Protein AF-A0A8S2TFG5-F1 (afdb_monomer_lite)

Sequence (101 aa):
MQDCDDAVEKLHKLNLSKVQEREIIHVTVHCCLHEKGYNPYYTLILQRFCAYDRRFQISLQYHTWDRFKDLSLLNDKQLANFGSALSQLLLSKSLTLNIFK

InterPro domains:
  IPR003891 Initiation factor eIF-4 gamma, MA3 [PF02847] (2-95)
  IPR003891 Initiation factor eIF-4 gamma, MA3 [PS51366] (1-101)
  IPR003891 Initiation factor eIF-4 gamma, MA3 [SM00544] (2-96)
  IPR050781 Pre-mRNA-splicing factor CWC22 [PTHR18034] (3-101)

Secondary structure (DSSP, 8-state):
-HHHHHHHHHHHHT---HHHHHHHHHHHHHHHHHSSS--HHHHHHHHHHHHH-HHHHHHHHHHHHHHHHTGGGS-HHHHHHHHHHHHHHHHTTSS-GGGG-

Foldseek 3Di:
DVVLVVVLVVVVVVPDDPVVLLVLLVVLLVCLLPDPAHDCSSLSNLLVSLVVDVVSLVSNLVVLLVCVVCVVVRDPRSNRSNVVSVVSCPVSVSHDPVSVD

pLDDT: mean 88.06, std 10.11, range [57.06, 97.44]

Organism: NCBI:txid392030

Structure (mmCIF, N/CA/C/O backbone):
data_AF-A0A8S2TFG5-F1
#
_entry.id   AF-A0A8S2TFG5-F1
#
loop_
_atom_site.group_PDB
_atom_site.id
_atom_site.type_symbol
_atom_site.label_atom_id
_atom_site.label_alt_id
_atom_site.label_comp_id
_atom_site.label_asym_id
_atom_site.label_entity_id
_atom_site.label_seq_id
_atom_site.pdbx_PDB_ins_code
_atom_site.Cartn_x
_atom_site.Cartn_y
_atom_site.Cartn_z
_atom_site.occupancy
_atom_site.B_iso_or_equiv
_atom_site.auth_seq_id
_atom_site.auth_comp_id
_atom_site.auth_asym_id
_atom_site.auth_atom_id
_atom_site.pdbx_PDB_model_num
ATOM 1 N N . MET A 1 1 ? 11.316 12.811 8.945 1.00 57.06 1 MET A N 1
ATOM 2 C CA . MET A 1 1 ? 10.272 12.328 9.881 1.00 57.06 1 MET A CA 1
ATOM 3 C C . MET A 1 1 ? 9.153 13.350 10.025 1.00 57.06 1 MET A C 1
ATOM 5 O O . MET A 1 1 ? 8.008 12.953 9.885 1.00 57.06 1 MET A O 1
ATOM 9 N N . GLN A 1 2 ? 9.476 14.640 10.169 1.00 58.00 2 GLN A N 1
ATOM 10 C CA . GLN A 1 2 ? 8.504 15.720 10.380 1.00 58.00 2 GLN A CA 1
ATOM 11 C C . GLN A 1 2 ? 7.379 15.805 9.328 1.00 58.00 2 GLN A C 1
ATOM 13 O O . GLN A 1 2 ? 6.217 15.802 9.709 1.00 58.00 2 GLN A O 1
ATOM 18 N N . ASP A 1 3 ? 7.678 15.711 8.025 1.00 66.31 3 ASP A N 1
ATOM 19 C CA . ASP A 1 3 ? 6.641 15.781 6.973 1.00 66.31 3 ASP A CA 1
ATOM 20 C C . ASP A 1 3 ? 5.606 14.646 7.013 1.00 66.31 3 ASP A C 1
ATOM 22 O O . ASP A 1 3 ? 4.501 14.775 6.485 1.00 66.31 3 ASP A O 1
ATOM 26 N N . CYS A 1 4 ? 5.966 13.493 7.584 1.00 65.06 4 CYS A N 1
ATOM 27 C CA . CYS A 1 4 ? 5.034 12.377 7.722 1.00 65.06 4 CYS A CA 1
ATOM 28 C C . CYS A 1 4 ? 4.126 12.584 8.931 1.00 65.06 4 CYS A C 1
ATOM 30 O O . CYS A 1 4 ? 2.929 12.323 8.839 1.00 65.06 4 CYS A O 1
ATOM 32 N N . ASP A 1 5 ? 4.686 13.054 10.045 1.00 69.56 5 ASP A N 1
ATOM 33 C CA . ASP A 1 5 ? 3.912 13.350 11.247 1.00 69.56 5 ASP A CA 1
ATOM 34 C C . ASP A 1 5 ? 2.944 14.523 10.985 1.00 69.56 5 ASP A C 1
ATOM 36 O O . ASP A 1 5 ? 1.759 14.404 11.290 1.00 69.56 5 ASP A O 1
ATOM 40 N N . ASP A 1 6 ? 3.384 15.573 10.278 1.00 73.44 6 ASP A N 1
ATOM 41 C CA . ASP A 1 6 ? 2.536 16.693 9.839 1.00 73.44 6 ASP A CA 1
ATOM 42 C C . ASP A 1 6 ? 1.401 16.255 8.896 1.00 73.44 6 ASP A C 1
ATOM 44 O O . ASP A 1 6 ? 0.270 16.738 9.000 1.00 73.44 6 ASP A O 1
ATOM 48 N N . ALA A 1 7 ? 1.674 15.349 7.951 1.00 69.38 7 ALA A N 1
ATOM 49 C CA . ALA A 1 7 ? 0.655 14.848 7.028 1.00 69.38 7 ALA A CA 1
ATOM 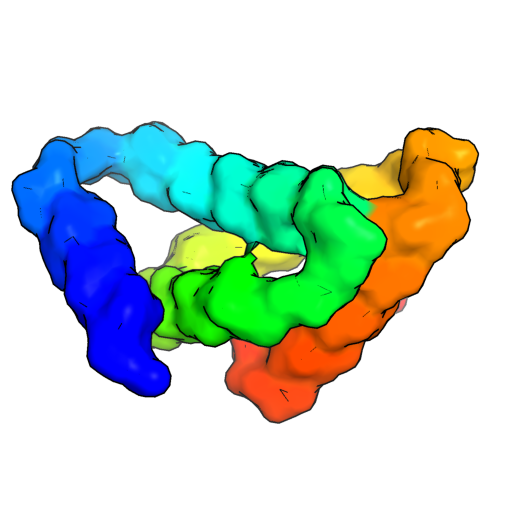50 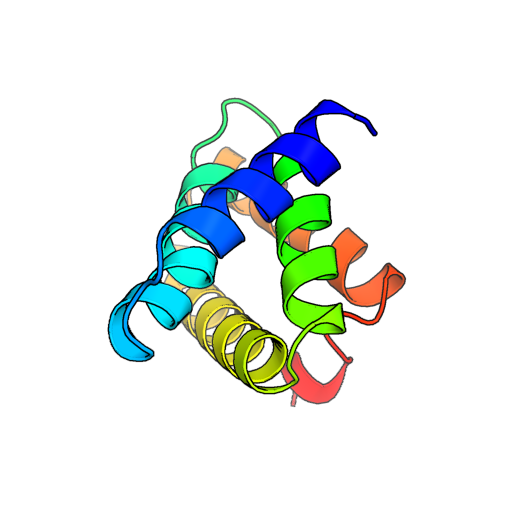C C . ALA A 1 7 ? -0.392 13.987 7.743 1.00 69.38 7 ALA A C 1
ATOM 52 O O . ALA A 1 7 ? -1.588 14.143 7.495 1.00 69.38 7 ALA A O 1
ATOM 53 N N . VAL A 1 8 ? 0.042 13.120 8.661 1.00 68.38 8 VAL A N 1
ATOM 54 C CA . VAL A 1 8 ? -0.857 12.297 9.480 1.00 68.38 8 VAL A CA 1
ATOM 55 C C . VAL A 1 8 ? -1.702 13.179 10.401 1.00 68.38 8 VAL A C 1
ATOM 57 O O . VAL A 1 8 ? -2.914 12.992 10.485 1.00 68.38 8 VAL A O 1
ATOM 60 N N . GLU A 1 9 ? -1.108 14.198 11.026 1.00 75.12 9 GLU A N 1
ATOM 61 C CA . GLU A 1 9 ? -1.839 15.134 11.883 1.00 75.12 9 GLU A CA 1
ATOM 62 C C . GLU A 1 9 ? -2.860 15.964 11.088 1.00 75.12 9 GLU A C 1
ATOM 64 O O . GLU A 1 9 ? -4.002 16.135 11.523 1.00 75.12 9 GLU A O 1
ATOM 69 N N . LYS A 1 10 ? -2.499 16.435 9.887 1.00 72.69 10 LYS A N 1
ATOM 70 C CA . LYS A 1 10 ? -3.438 17.118 8.982 1.00 72.69 10 LYS A CA 1
ATOM 71 C C . LYS A 1 10 ? -4.576 16.200 8.548 1.00 72.69 10 LYS A C 1
ATOM 73 O O . LYS A 1 10 ? -5.720 16.640 8.559 1.00 72.69 10 LYS A O 1
ATOM 78 N N . LEU A 1 11 ? -4.292 14.937 8.221 1.00 68.38 11 LEU A N 1
ATOM 79 C CA . LEU A 1 11 ? -5.322 13.959 7.862 1.00 68.38 11 LEU A CA 1
ATOM 80 C C . LEU A 1 11 ? -6.282 13.686 9.028 1.00 68.38 11 LEU A C 1
ATOM 82 O O . LEU A 1 11 ? -7.489 13.615 8.810 1.00 68.38 11 LEU A O 1
ATOM 86 N N . HIS A 1 12 ? -5.785 13.629 10.266 1.00 67.62 12 HIS A N 1
ATOM 87 C CA . HIS A 1 12 ? -6.640 13.513 11.451 1.00 67.62 12 HIS A CA 1
ATOM 88 C C . HIS A 1 12 ? -7.516 14.750 11.684 1.00 67.62 12 HIS A C 1
ATOM 90 O O . HIS A 1 12 ? -8.675 14.618 12.074 1.00 67.62 12 HIS A O 1
ATOM 96 N N . LYS A 1 13 ? -7.005 15.955 11.406 1.00 72.06 13 LYS A N 1
ATOM 97 C CA . LYS A 1 13 ? -7.759 17.212 11.565 1.00 72.06 13 LYS A CA 1
ATOM 98 C C . LYS A 1 13 ? -8.892 17.391 10.547 1.00 72.06 13 LYS A C 1
ATOM 100 O O . LYS A 1 13 ? -9.734 18.263 10.743 1.00 72.06 13 LYS A O 1
ATOM 105 N N . LEU A 1 14 ? -8.950 16.577 9.489 1.00 69.25 14 LEU A N 1
ATOM 106 C CA . LEU A 1 14 ? -9.978 16.681 8.446 1.00 69.25 14 LEU A CA 1
ATOM 107 C C . LEU A 1 14 ? -11.353 16.112 8.848 1.00 69.25 14 LEU A C 1
ATOM 109 O O . LEU A 1 14 ? -12.285 16.257 8.061 1.00 69.25 14 LEU A O 1
ATOM 113 N N . ASN A 1 15 ? -11.512 15.506 10.038 1.00 69.38 15 ASN A N 1
ATOM 114 C CA . ASN A 1 15 ? -12.782 14.918 10.516 1.00 69.38 15 ASN A CA 1
ATOM 115 C C . ASN A 1 15 ? -13.496 14.084 9.431 1.00 69.38 15 ASN A C 1
ATOM 117 O O . ASN A 1 15 ? -14.698 14.221 9.190 1.00 69.38 15 ASN A O 1
ATOM 121 N N . LEU A 1 16 ? -12.724 13.249 8.734 1.00 76.75 16 LEU A N 1
ATOM 122 C CA . LEU A 1 16 ? -13.215 12.449 7.622 1.00 76.75 16 LEU A CA 1
ATOM 123 C C . LEU A 1 16 ? -14.242 11.420 8.104 1.00 76.75 16 LEU A C 1
ATOM 125 O O . LEU A 1 16 ? -14.134 10.842 9.184 1.00 76.75 16 LEU A O 1
ATOM 129 N N . SER A 1 17 ? -15.245 11.154 7.272 1.00 78.06 17 SER A N 1
ATOM 130 C CA . SER A 1 17 ? -16.140 10.023 7.507 1.00 78.06 17 SER A CA 1
ATOM 131 C C . SER A 1 17 ? -15.371 8.700 7.407 1.00 78.06 17 SER A C 1
ATOM 133 O O . SER A 1 17 ? -14.394 8.587 6.667 1.00 78.06 17 SER A O 1
ATOM 135 N N . LYS A 1 18 ? -15.872 7.642 8.055 1.00 73.25 18 LYS A N 1
ATOM 136 C CA . LYS A 1 18 ? -15.286 6.286 7.982 1.00 73.25 18 LYS A CA 1
ATOM 137 C C . LYS 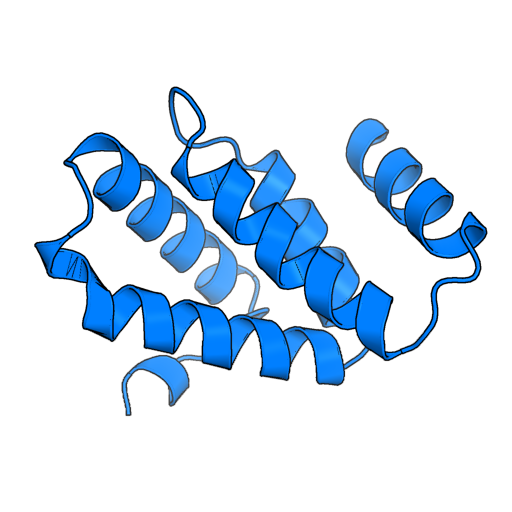A 1 18 ? -15.107 5.758 6.552 1.00 73.25 18 LYS A C 1
ATOM 139 O O . LYS A 1 18 ? -14.305 4.856 6.328 1.00 73.25 18 LYS A O 1
ATOM 144 N N . VAL A 1 19 ? -15.897 6.260 5.600 1.00 77.00 19 VAL A N 1
ATOM 145 C CA . VAL A 1 19 ? -15.766 5.927 4.175 1.00 77.00 19 VAL A CA 1
ATOM 146 C C . VAL A 1 19 ? -14.537 6.621 3.593 1.00 77.00 19 VAL A C 1
ATOM 148 O O . VAL A 1 19 ? -13.687 5.959 3.012 1.00 77.00 19 VAL A O 1
ATOM 151 N N . GLN A 1 20 ? -14.393 7.925 3.826 1.00 79.12 20 GLN A N 1
ATOM 152 C CA . GLN A 1 20 ? -13.246 8.710 3.362 1.00 79.12 20 GLN A CA 1
ATOM 153 C C . GLN A 1 20 ? -11.925 8.263 4.000 1.00 79.12 20 GLN A C 1
ATOM 155 O O . GLN A 1 20 ? -10.893 8.283 3.340 1.00 79.12 20 GLN A O 1
ATOM 160 N N . GLU A 1 21 ? -11.942 7.803 5.252 1.00 78.62 21 GLU A N 1
ATOM 161 C CA . GLU A 1 21 ? -10.751 7.234 5.891 1.00 78.62 21 GLU A CA 1
ATOM 162 C C . GLU A 1 21 ? -10.215 6.011 5.129 1.00 78.62 21 GLU A C 1
ATOM 164 O O . GLU A 1 21 ? -9.004 5.838 5.006 1.00 78.62 21 GLU A O 1
ATOM 169 N N . ARG A 1 22 ? -11.087 5.171 4.555 1.00 76.56 22 ARG A N 1
ATOM 170 C CA . ARG A 1 22 ? -10.645 4.009 3.761 1.00 76.56 22 ARG A CA 1
ATOM 171 C C . ARG A 1 22 ? -9.963 4.427 2.461 1.00 76.56 22 ARG A C 1
ATOM 173 O O . ARG A 1 22 ? -8.988 3.787 2.068 1.00 76.56 22 ARG A O 1
ATOM 180 N N . GLU A 1 23 ? -10.411 5.529 1.865 1.00 86.38 23 GLU A N 1
ATOM 181 C CA . GLU A 1 23 ? -9.797 6.096 0.661 1.00 86.38 23 GLU A CA 1
ATOM 182 C C . GLU A 1 23 ? -8.362 6.575 0.910 1.00 86.38 23 GLU A C 1
ATOM 184 O O . GLU A 1 23 ? -7.562 6.587 -0.021 1.00 86.38 23 GLU A O 1
ATOM 189 N N . ILE A 1 24 ? -7.980 6.891 2.156 1.00 89.44 24 ILE A N 1
ATOM 190 C CA . ILE A 1 24 ? -6.597 7.275 2.487 1.00 89.44 24 ILE A CA 1
ATOM 191 C C . ILE A 1 24 ? -5.623 6.170 2.075 1.00 89.44 24 ILE A C 1
ATOM 193 O O . ILE A 1 24 ? -4.607 6.448 1.439 1.00 89.44 24 ILE A O 1
ATOM 197 N N . ILE A 1 25 ? -5.931 4.911 2.402 1.00 92.50 25 ILE A N 1
ATOM 198 C CA . ILE A 1 25 ? -5.072 3.777 2.040 1.00 92.50 25 ILE A CA 1
ATOM 199 C C . ILE A 1 25 ? -5.042 3.604 0.525 1.00 92.50 25 ILE A C 1
ATOM 201 O O . ILE A 1 25 ? -3.960 3.464 -0.045 1.00 92.50 25 ILE A O 1
ATOM 205 N N . HIS A 1 26 ? -6.207 3.672 -0.122 1.00 92.31 26 HIS A N 1
ATOM 206 C CA . HIS A 1 26 ? -6.323 3.552 -1.570 1.00 92.31 26 HIS A CA 1
ATOM 207 C C . HIS A 1 26 ? -5.458 4.586 -2.302 1.00 92.31 26 HIS A C 1
ATOM 209 O O . HIS A 1 26 ? -4.599 4.221 -3.108 1.00 92.31 26 HIS A O 1
ATOM 215 N N . VAL A 1 27 ? -5.636 5.868 -1.972 1.00 93.38 27 VAL A N 1
ATOM 216 C CA . VAL A 1 27 ? -4.910 6.988 -2.579 1.00 93.38 27 VAL A CA 1
ATOM 217 C C . VAL A 1 27 ? -3.419 6.893 -2.272 1.00 93.38 27 VAL A C 1
ATOM 219 O O . VAL A 1 27 ? -2.600 7.068 -3.170 1.00 93.38 27 VAL A O 1
ATOM 222 N N . THR A 1 28 ? -3.039 6.547 -1.039 1.00 94.44 28 THR A N 1
ATOM 223 C CA . THR A 1 28 ? -1.620 6.431 -0.663 1.00 94.44 28 THR A CA 1
ATOM 224 C C . THR A 1 28 ? -0.920 5.323 -1.451 1.00 94.44 28 THR A C 1
ATOM 226 O O . THR A 1 28 ? 0.185 5.529 -1.954 1.00 94.44 28 THR A O 1
ATOM 229 N N . VAL A 1 29 ? -1.564 4.161 -1.614 1.00 94.69 29 VAL A N 1
ATOM 230 C CA . VAL A 1 29 ? -1.041 3.069 -2.451 1.00 94.69 29 VAL A CA 1
ATOM 231 C C . VAL A 1 29 ? -0.985 3.496 -3.917 1.00 94.69 29 VAL A C 1
ATOM 233 O O . VAL A 1 29 ? 0.028 3.270 -4.575 1.00 94.69 29 VAL A O 1
ATOM 236 N N . HIS A 1 30 ? -2.032 4.150 -4.427 1.00 94.69 30 HIS A N 1
ATOM 237 C CA . HIS A 1 30 ? -2.067 4.643 -5.801 1.00 94.69 30 HIS A CA 1
ATOM 238 C C . HIS A 1 30 ? -0.896 5.592 -6.096 1.00 94.69 30 HIS A C 1
ATOM 240 O O . HIS A 1 30 ? -0.169 5.373 -7.069 1.00 94.69 30 HIS A O 1
ATOM 246 N N . CYS A 1 31 ? -0.663 6.585 -5.235 1.00 95.81 31 CYS A N 1
ATOM 247 C CA . CYS A 1 31 ? 0.456 7.519 -5.364 1.00 95.81 31 CYS A CA 1
ATOM 248 C C . CYS A 1 31 ? 1.808 6.802 -5.267 1.00 95.81 31 CYS A C 1
ATOM 250 O O . CYS A 1 31 ? 2.675 7.020 -6.108 1.00 95.81 31 CYS A O 1
ATOM 252 N N . CYS A 1 32 ? 1.965 5.877 -4.311 1.00 96.69 32 CYS A N 1
ATOM 253 C CA . CYS A 1 32 ? 3.193 5.094 -4.154 1.00 96.69 32 CYS A CA 1
ATOM 254 C C . CYS A 1 32 ? 3.583 4.335 -5.433 1.00 96.69 32 CYS A C 1
ATOM 256 O O . CYS A 1 32 ? 4.768 4.199 -5.731 1.00 96.69 32 CYS A O 1
ATOM 258 N N . LEU A 1 33 ? 2.601 3.830 -6.186 1.00 95.69 33 LEU A N 1
ATOM 259 C CA . LEU A 1 33 ? 2.847 3.107 -7.435 1.00 95.69 33 LEU A CA 1
ATOM 260 C C . LEU A 1 33 ? 3.205 4.038 -8.596 1.00 95.69 33 LEU A C 1
ATOM 262 O O . LEU A 1 33 ? 4.043 3.671 -9.419 1.00 95.69 33 LEU A O 1
ATOM 266 N N . HIS A 1 34 ? 2.587 5.218 -8.662 1.00 95.44 34 HIS A N 1
ATOM 267 C CA . HIS A 1 34 ? 2.731 6.163 -9.777 1.00 95.44 34 HIS A CA 1
ATOM 268 C C . HIS A 1 34 ? 3.899 7.145 -9.624 1.00 95.44 34 HIS A C 1
ATOM 270 O O . HIS A 1 34 ? 4.171 7.929 -10.534 1.00 95.44 34 HIS A O 1
ATOM 276 N N . GLU A 1 35 ? 4.615 7.094 -8.504 1.00 95.44 35 GLU A N 1
ATOM 277 C CA . GLU A 1 35 ? 5.820 7.884 -8.295 1.00 95.44 35 GLU A CA 1
ATOM 278 C C . GLU A 1 35 ? 6.919 7.518 -9.315 1.00 95.44 35 GLU A C 1
ATOM 280 O O . GLU A 1 35 ? 7.055 6.364 -9.734 1.00 95.44 35 GLU A O 1
ATOM 285 N N . LYS A 1 36 ? 7.754 8.495 -9.703 1.00 93.25 36 LYS A N 1
ATOM 286 C CA . LYS A 1 36 ? 8.836 8.284 -10.692 1.00 93.25 36 LYS A CA 1
ATOM 287 C C . LYS A 1 36 ? 9.817 7.176 -10.287 1.00 93.25 36 LYS A C 1
ATOM 289 O O . LYS A 1 36 ? 10.412 6.545 -11.159 1.00 93.25 36 LYS A O 1
ATOM 294 N N . GLY A 1 37 ? 9.971 6.966 -8.985 1.00 93.44 37 GLY A N 1
ATOM 295 C CA . GLY A 1 37 ? 10.677 5.858 -8.362 1.00 93.44 37 GLY A CA 1
ATOM 296 C C . GLY A 1 37 ? 10.193 5.695 -6.925 1.00 93.44 37 GLY A C 1
ATOM 297 O O . GLY A 1 37 ? 9.495 6.565 -6.401 1.00 93.44 37 GLY A O 1
ATOM 298 N N . TYR A 1 38 ? 10.554 4.581 -6.294 1.00 95.06 38 TYR A N 1
ATOM 299 C CA . TYR A 1 38 ? 10.049 4.241 -4.972 1.00 95.06 38 TYR A CA 1
ATOM 300 C C . TYR A 1 38 ? 10.360 5.341 -3.948 1.00 95.06 38 TYR A C 1
ATOM 302 O O . TYR A 1 38 ? 11.523 5.656 -3.689 1.00 95.06 38 TYR A O 1
ATOM 310 N N . ASN A 1 39 ? 9.308 5.892 -3.340 1.00 94.00 39 ASN A N 1
ATOM 311 C CA . ASN A 1 39 ? 9.415 6.874 -2.270 1.00 94.00 39 ASN A CA 1
ATOM 312 C C . ASN A 1 39 ? 8.938 6.255 -0.938 1.00 94.00 39 ASN A C 1
ATOM 314 O O . ASN A 1 39 ? 7.732 6.044 -0.761 1.00 94.00 39 ASN A O 1
ATOM 318 N N . PRO A 1 40 ? 9.848 5.999 0.028 1.00 93.62 40 PRO A N 1
ATOM 319 C CA . PRO A 1 40 ? 9.508 5.411 1.326 1.00 93.62 40 PRO A CA 1
ATOM 320 C C . PRO A 1 40 ? 8.476 6.207 2.131 1.00 93.62 40 PRO A C 1
ATOM 322 O O . PRO A 1 40 ? 7.807 5.639 2.997 1.00 93.62 40 PRO A O 1
ATOM 325 N N . TYR A 1 41 ? 8.322 7.502 1.845 1.00 91.38 41 TYR A N 1
ATOM 326 C CA . TYR A 1 41 ? 7.357 8.380 2.499 1.00 91.38 41 TYR A CA 1
ATOM 327 C C . TYR A 1 41 ? 5.939 7.790 2.514 1.00 91.38 41 TYR A C 1
ATOM 329 O O . TYR A 1 41 ? 5.298 7.750 3.564 1.00 91.38 41 TYR A O 1
ATOM 337 N N . TYR A 1 42 ? 5.478 7.234 1.389 1.00 94.44 42 TYR A N 1
ATOM 338 C CA . TYR A 1 42 ? 4.142 6.641 1.301 1.00 94.44 42 TYR A CA 1
ATOM 339 C C . TYR A 1 42 ? 3.997 5.404 2.191 1.00 94.44 42 TYR A C 1
ATOM 341 O O . TYR A 1 42 ? 2.981 5.241 2.864 1.00 94.44 42 TYR A O 1
ATOM 349 N N . THR A 1 43 ? 5.022 4.550 2.265 1.00 94.75 43 THR A N 1
ATOM 350 C CA . THR A 1 43 ? 4.986 3.393 3.175 1.00 94.75 43 THR A CA 1
ATOM 351 C C . THR A 1 43 ? 5.003 3.799 4.641 1.00 94.75 43 THR A C 1
ATOM 353 O O . THR A 1 43 ? 4.350 3.143 5.446 1.00 94.75 43 THR A O 1
ATOM 356 N N . LEU A 1 44 ? 5.674 4.899 4.990 1.00 93.56 44 LEU A N 1
ATOM 357 C CA . LEU A 1 44 ? 5.672 5.420 6.353 1.00 93.56 44 LEU A CA 1
ATOM 358 C C . LEU A 1 44 ? 4.277 5.922 6.750 1.00 93.56 44 LEU A C 1
ATOM 360 O O . LEU A 1 44 ? 3.810 5.613 7.843 1.00 93.56 44 LEU A O 1
ATOM 364 N N . ILE A 1 45 ? 3.571 6.608 5.844 1.00 91.88 45 ILE A N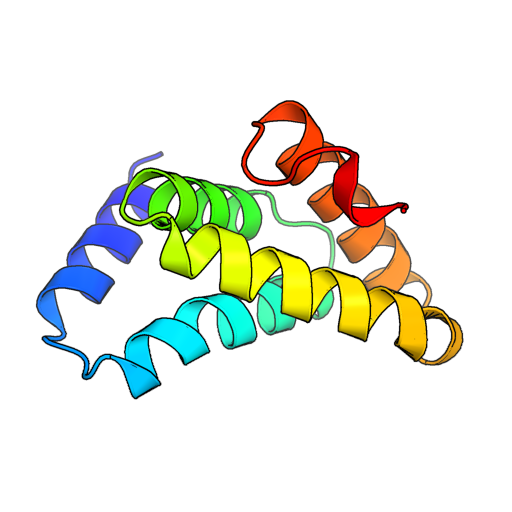 1
ATOM 365 C CA . ILE A 1 45 ? 2.168 6.997 6.054 1.00 91.88 45 ILE A CA 1
ATOM 366 C C . ILE A 1 45 ? 1.301 5.755 6.286 1.00 91.88 45 ILE A C 1
ATOM 368 O O . ILE A 1 45 ? 0.586 5.680 7.287 1.00 91.88 45 ILE A O 1
ATOM 372 N N . LEU A 1 46 ? 1.399 4.753 5.404 1.00 94.12 46 LEU A N 1
ATOM 373 C CA . LEU A 1 46 ? 0.647 3.500 5.537 1.00 94.12 46 LEU A CA 1
ATOM 374 C C . LEU A 1 46 ? 0.915 2.814 6.882 1.00 94.12 46 LEU A C 1
ATOM 376 O O . LEU A 1 46 ? -0.030 2.365 7.529 1.00 94.12 46 LEU A O 1
ATOM 380 N N . GLN A 1 47 ? 2.173 2.782 7.330 1.00 93.94 47 GLN A N 1
ATOM 381 C CA . GLN A 1 47 ? 2.560 2.235 8.633 1.00 93.94 47 GLN A CA 1
ATOM 382 C C . GLN A 1 47 ? 1.892 2.983 9.791 1.00 93.94 47 GLN A C 1
ATOM 384 O O . GLN A 1 47 ? 1.370 2.347 10.706 1.00 93.94 47 GLN A O 1
ATOM 389 N N . ARG A 1 48 ? 1.860 4.322 9.755 1.00 90.88 48 ARG A N 1
ATOM 390 C CA . ARG A 1 48 ? 1.224 5.128 10.810 1.00 90.88 48 ARG A CA 1
ATOM 391 C C . ARG A 1 48 ? -0.279 4.875 10.894 1.00 90.88 48 ARG A C 1
ATOM 393 O O . ARG A 1 48 ? -0.780 4.634 11.989 1.00 90.88 48 ARG A O 1
ATOM 400 N N . PHE A 1 49 ? -0.981 4.829 9.762 1.00 90.12 49 PHE A N 1
ATOM 401 C CA . PHE A 1 49 ? -2.409 4.486 9.747 1.00 90.12 49 PHE A CA 1
ATOM 402 C C . PHE A 1 49 ? -2.665 3.052 10.216 1.00 90.12 49 PHE A C 1
ATOM 404 O O . PHE A 1 49 ? -3.573 2.809 11.010 1.00 90.12 49 PHE A O 1
ATOM 411 N N . CYS A 1 50 ? -1.826 2.104 9.797 1.00 92.06 50 CYS A N 1
ATOM 412 C CA . CYS A 1 50 ? -1.897 0.723 10.264 1.00 92.06 50 CYS A CA 1
ATOM 413 C C . CYS A 1 50 ? -1.673 0.595 11.778 1.00 92.06 50 CYS A C 1
ATOM 415 O O . CYS A 1 50 ? -2.290 -0.265 12.405 1.00 92.06 50 CYS A O 1
ATOM 417 N N . ALA A 1 51 ? -0.809 1.423 12.367 1.00 90.94 51 ALA A N 1
ATOM 418 C CA . ALA A 1 51 ? -0.591 1.467 13.811 1.00 90.94 51 ALA A CA 1
ATOM 419 C C . ALA A 1 51 ? -1.751 2.139 14.568 1.00 90.94 51 ALA A C 1
ATOM 421 O O . ALA A 1 51 ? -1.998 1.798 15.722 1.00 90.94 51 ALA A O 1
ATOM 422 N N . TYR A 1 52 ? -2.461 3.068 13.923 1.00 87.75 52 TYR A N 1
ATOM 423 C CA . TYR A 1 52 ? -3.568 3.814 14.518 1.00 87.75 52 TYR A CA 1
ATOM 424 C C . TYR A 1 52 ? -4.844 2.971 14.685 1.00 87.75 52 TYR A C 1
ATOM 426 O O . TYR A 1 52 ? -5.421 2.940 15.770 1.00 87.75 52 TYR A O 1
ATOM 434 N N . ASP A 1 53 ? -5.287 2.258 13.641 1.00 87.19 53 ASP A N 1
ATOM 435 C CA . ASP A 1 53 ? -6.468 1.381 13.709 1.00 87.19 53 ASP A CA 1
ATOM 436 C C . ASP A 1 53 ? -6.285 0.151 12.801 1.00 87.19 53 ASP A C 1
ATOM 438 O O . ASP A 1 53 ? -5.920 0.245 11.625 1.00 87.19 53 ASP A O 1
ATOM 442 N N . ARG A 1 54 ? -6.604 -1.037 13.332 1.00 89.19 54 ARG A N 1
ATOM 443 C CA . ARG A 1 54 ? -6.545 -2.320 12.613 1.00 89.19 54 ARG A CA 1
ATOM 444 C C . ARG A 1 54 ? -7.361 -2.322 11.315 1.00 89.19 54 ARG A C 1
ATOM 446 O O . ARG A 1 54 ? -7.043 -3.073 10.395 1.00 89.19 54 ARG A O 1
ATOM 453 N N . ARG A 1 55 ? -8.399 -1.495 11.198 1.00 89.38 55 ARG A N 1
ATOM 454 C CA . ARG A 1 55 ? -9.182 -1.341 9.962 1.00 89.38 55 ARG A CA 1
ATOM 455 C C . ARG A 1 55 ? -8.315 -0.896 8.786 1.00 89.38 55 ARG A C 1
ATOM 457 O O . ARG A 1 55 ? -8.523 -1.399 7.687 1.00 89.38 55 ARG A O 1
ATOM 464 N N . PHE A 1 56 ? -7.318 -0.040 9.013 1.00 91.81 56 PHE A N 1
ATOM 465 C CA . PHE A 1 56 ? -6.382 0.383 7.969 1.00 91.81 56 PHE A CA 1
ATOM 466 C C . PHE A 1 56 ? -5.478 -0.764 7.511 1.00 91.81 56 PHE A C 1
ATOM 468 O O . PHE A 1 56 ? -5.250 -0.908 6.312 1.00 91.81 56 PHE A O 1
ATOM 475 N N . GLN A 1 57 ? -5.052 -1.641 8.429 1.00 93.06 57 GLN A N 1
ATOM 476 C CA . GLN A 1 57 ? -4.315 -2.862 8.073 1.00 93.06 57 GLN A CA 1
ATOM 477 C C . GLN A 1 57 ? -5.152 -3.798 7.197 1.00 93.06 57 GLN A C 1
ATOM 479 O O . GLN A 1 57 ? -4.626 -4.420 6.277 1.00 93.06 57 GLN A O 1
ATOM 484 N N . ILE A 1 58 ? -6.452 -3.918 7.483 1.00 92.00 58 ILE A N 1
ATOM 485 C CA . ILE A 1 58 ? -7.373 -4.741 6.689 1.00 92.00 58 ILE A CA 1
ATOM 486 C C . ILE A 1 58 ? -7.565 -4.128 5.295 1.00 92.00 58 ILE A C 1
ATOM 488 O O . ILE A 1 58 ? -7.449 -4.840 4.302 1.00 92.00 58 ILE A O 1
ATOM 492 N N . SER A 1 59 ? -7.802 -2.816 5.202 1.00 92.75 59 SER A N 1
ATOM 493 C CA . SER A 1 59 ? -7.896 -2.123 3.910 1.00 92.75 59 SER A CA 1
ATOM 494 C C . SER A 1 59 ? -6.617 -2.284 3.088 1.00 92.75 59 SER A C 1
ATOM 496 O O . SER A 1 59 ? -6.684 -2.588 1.901 1.00 92.75 59 SER A O 1
ATOM 498 N N . LEU A 1 60 ? -5.447 -2.139 3.719 1.00 94.69 60 LEU A N 1
ATOM 499 C CA . LEU A 1 60 ? -4.161 -2.310 3.049 1.00 94.69 60 LEU A CA 1
ATOM 500 C C . LEU A 1 60 ? -3.988 -3.735 2.513 1.00 94.69 60 LEU A C 1
ATOM 502 O O . LEU A 1 60 ? -3.571 -3.888 1.371 1.00 94.69 60 LEU A O 1
ATOM 506 N N . GLN A 1 61 ? -4.378 -4.761 3.281 1.00 94.25 61 GLN A N 1
ATOM 507 C CA . GLN A 1 61 ? -4.375 -6.153 2.812 1.00 94.25 61 GLN A CA 1
ATOM 508 C C . GLN A 1 61 ? -5.233 -6.341 1.555 1.00 94.25 61 GLN A C 1
ATOM 510 O O . GLN A 1 61 ? -4.748 -6.913 0.580 1.00 94.25 61 GLN A O 1
ATOM 515 N N . TYR A 1 62 ? -6.466 -5.822 1.541 1.00 92.81 62 TYR A N 1
ATOM 516 C CA . TYR A 1 62 ? -7.329 -5.905 0.357 1.00 92.81 62 TYR A CA 1
ATOM 517 C C . TYR A 1 62 ? -6.719 -5.193 -0.852 1.00 92.81 62 TYR A C 1
ATOM 519 O O . TYR A 1 62 ? -6.662 -5.775 -1.932 1.00 92.81 62 TYR A O 1
ATOM 527 N N . HIS A 1 63 ? -6.176 -3.986 -0.667 1.00 92.69 63 HIS A N 1
ATOM 528 C CA . HIS A 1 63 ? -5.505 -3.276 -1.754 1.00 92.6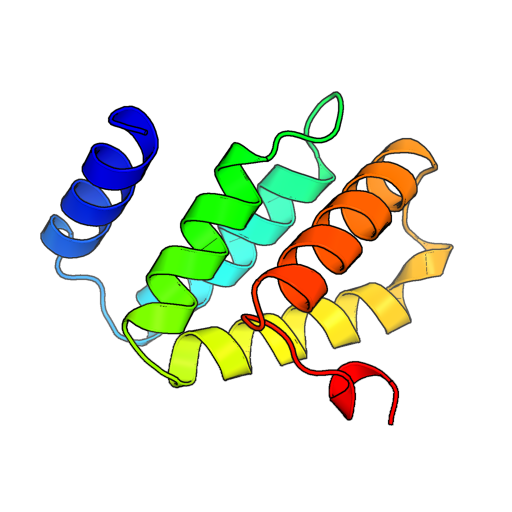9 63 HIS A CA 1
ATOM 529 C C . HIS A 1 63 ? -4.291 -4.042 -2.288 1.00 92.69 63 HIS A C 1
ATOM 531 O O . HIS A 1 63 ? -4.106 -4.102 -3.502 1.00 92.69 63 HIS A O 1
ATOM 537 N N . THR A 1 64 ? -3.482 -4.653 -1.418 1.00 94.12 64 THR A N 1
ATOM 538 C CA . THR A 1 64 ? -2.352 -5.497 -1.830 1.00 94.12 64 THR A CA 1
ATOM 539 C C . THR A 1 64 ? -2.823 -6.716 -2.621 1.00 94.12 64 THR A C 1
ATOM 541 O O . THR A 1 64 ? -2.255 -7.000 -3.673 1.00 94.12 64 THR A O 1
ATOM 544 N N . TRP A 1 65 ? -3.885 -7.397 -2.184 1.00 94.50 65 TRP A N 1
ATOM 545 C CA . TRP A 1 65 ? -4.468 -8.515 -2.931 1.00 94.50 65 TRP A CA 1
ATOM 546 C C . TRP A 1 65 ? -5.005 -8.105 -4.296 1.00 94.50 65 TRP A C 1
ATOM 548 O O . TRP A 1 65 ? -4.782 -8.811 -5.275 1.00 94.50 65 TRP A O 1
ATOM 558 N N . ASP A 1 66 ? -5.669 -6.958 -4.393 1.00 92.94 66 ASP A N 1
ATOM 559 C CA . ASP A 1 66 ? -6.132 -6.455 -5.684 1.00 92.94 66 ASP A CA 1
ATOM 560 C C . ASP A 1 66 ? -4.956 -6.110 -6.600 1.00 92.94 66 ASP A C 1
ATOM 562 O O . ASP A 1 66 ? -4.999 -6.402 -7.791 1.00 92.94 66 ASP A O 1
ATOM 566 N N . ARG A 1 67 ? -3.854 -5.577 -6.053 1.00 93.00 67 ARG A N 1
ATOM 567 C CA . ARG A 1 67 ? -2.631 -5.379 -6.842 1.00 93.00 67 ARG A CA 1
ATOM 568 C C . ARG A 1 67 ? -2.000 -6.698 -7.286 1.00 93.00 67 ARG A C 1
ATOM 570 O O . ARG A 1 67 ? -1.469 -6.733 -8.388 1.00 93.00 67 ARG A O 1
ATOM 577 N N . PHE A 1 68 ? -2.086 -7.772 -6.496 1.00 93.75 68 PHE A N 1
ATOM 578 C CA . PHE A 1 68 ? -1.622 -9.095 -6.931 1.00 93.75 68 PHE A CA 1
ATOM 579 C C . PHE A 1 68 ? -2.414 -9.642 -8.122 1.00 93.75 68 PHE A C 1
ATOM 581 O O . PHE A 1 68 ? -1.819 -10.208 -9.036 1.00 93.75 68 PHE A O 1
ATOM 588 N N . LYS A 1 69 ? -3.736 -9.438 -8.144 1.00 94.00 69 LYS A N 1
ATOM 589 C CA . LYS A 1 69 ? -4.589 -9.828 -9.280 1.00 94.00 69 LYS A CA 1
ATOM 590 C C . LYS A 1 69 ? -4.245 -9.042 -10.549 1.00 94.00 69 LYS A C 1
ATOM 592 O O . LYS A 1 69 ? -4.276 -9.602 -11.639 1.00 94.00 69 LYS A O 1
ATOM 597 N N . ASP A 1 70 ? -3.861 -7.778 -10.382 1.00 93.75 70 ASP A N 1
ATOM 598 C CA . ASP A 1 70 ? -3.575 -6.844 -11.473 1.00 93.75 70 ASP A CA 1
ATOM 599 C C . ASP A 1 70 ? -2.075 -6.745 -11.827 1.00 93.75 70 ASP A C 1
ATOM 601 O O . ASP A 1 70 ? -1.682 -5.821 -12.536 1.00 93.75 70 ASP A O 1
ATOM 605 N N . LEU A 1 71 ? -1.208 -7.652 -11.351 1.00 93.12 71 LEU A N 1
ATOM 606 C CA . LEU A 1 71 ? 0.250 -7.554 -11.569 1.00 93.12 71 LEU A CA 1
ATOM 607 C C . LEU A 1 71 ? 0.633 -7.458 -13.047 1.00 93.12 71 LEU A C 1
ATOM 609 O O . LEU A 1 71 ? 1.554 -6.727 -13.394 1.00 93.12 71 LEU A O 1
ATOM 613 N N . SER A 1 72 ? -0.088 -8.174 -13.910 1.00 93.69 72 SER A N 1
ATOM 614 C CA . SER A 1 72 ? 0.114 -8.176 -15.363 1.00 93.69 7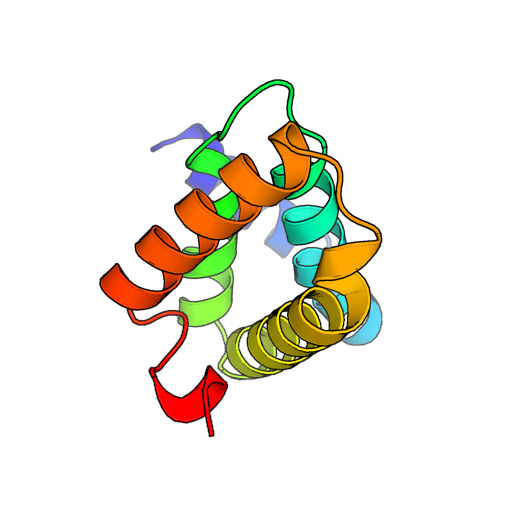2 SER A CA 1
ATOM 615 C C . SER A 1 72 ? -0.240 -6.844 -16.032 1.00 93.69 72 SER A C 1
ATOM 617 O O . SER A 1 72 ? 0.160 -6.609 -17.169 1.00 93.69 72 SER A O 1
ATOM 619 N N . LEU A 1 73 ? -0.980 -5.977 -15.338 1.00 94.38 73 LEU A N 1
ATOM 620 C CA . LEU A 1 73 ? -1.374 -4.649 -15.804 1.00 94.38 73 LEU A CA 1
ATOM 621 C C . LEU A 1 73 ? -0.399 -3.556 -15.345 1.00 94.38 73 LEU A C 1
ATOM 623 O O . LEU A 1 73 ? -0.506 -2.415 -15.797 1.00 94.38 73 LEU A O 1
ATOM 627 N N . LEU A 1 74 ? 0.530 -3.873 -14.438 1.00 94.31 74 LEU A N 1
ATOM 628 C CA . LEU A 1 74 ? 1.526 -2.925 -13.950 1.00 94.31 74 LEU A CA 1
ATOM 629 C C . LEU A 1 74 ? 2.693 -2.824 -14.933 1.00 94.31 74 LEU A C 1
ATOM 631 O O . LEU A 1 74 ? 3.206 -3.830 -15.417 1.00 94.31 74 LEU A O 1
ATOM 635 N N . ASN A 1 75 ? 3.163 -1.603 -15.181 1.00 96.06 75 ASN A N 1
ATOM 636 C CA . ASN A 1 75 ? 4.429 -1.406 -15.885 1.00 96.06 75 ASN A CA 1
ATOM 637 C C . ASN A 1 75 ? 5.636 -1.689 -14.969 1.00 96.06 75 ASN A C 1
ATOM 639 O O . ASN A 1 75 ? 5.505 -1.735 -13.744 1.00 96.06 75 ASN A O 1
ATOM 643 N N . ASP A 1 76 ? 6.831 -1.802 -15.555 1.00 95.88 76 ASP A N 1
ATOM 644 C CA . ASP A 1 76 ? 8.065 -2.145 -14.828 1.00 95.88 76 ASP A CA 1
ATOM 645 C C . ASP A 1 76 ? 8.341 -1.231 -13.626 1.00 95.88 76 ASP A C 1
ATOM 647 O O . ASP A 1 76 ? 8.794 -1.683 -12.573 1.00 95.88 76 ASP A O 1
ATOM 651 N N . LYS A 1 77 ? 8.030 0.066 -13.753 1.00 96.25 77 LYS A N 1
ATOM 652 C CA . LYS A 1 77 ? 8.233 1.042 -12.673 1.00 96.25 77 LYS A CA 1
ATOM 653 C C . LYS A 1 77 ? 7.247 0.817 -11.536 1.00 96.25 77 LYS A C 1
ATOM 655 O O . LYS A 1 77 ? 7.649 0.768 -10.379 1.00 96.25 77 LYS A O 1
ATOM 660 N N . GLN A 1 78 ? 5.968 0.649 -11.862 1.00 96.62 78 GLN A N 1
ATOM 661 C CA . GLN A 1 78 ? 4.928 0.353 -10.881 1.00 96.62 78 GLN A CA 1
ATOM 662 C C . GLN A 1 78 ? 5.219 -0.964 -10.162 1.00 96.62 78 GLN A C 1
ATOM 664 O O . GLN A 1 78 ? 5.068 -1.031 -8.946 1.00 96.62 78 GLN A O 1
ATOM 669 N N . LEU A 1 79 ? 5.691 -1.982 -10.883 1.00 96.50 79 LEU A N 1
ATOM 670 C CA . LEU A 1 79 ? 6.066 -3.266 -10.306 1.00 96.50 79 LEU A CA 1
ATOM 671 C C . LEU A 1 79 ? 7.268 -3.136 -9.356 1.00 96.50 79 LEU A C 1
ATOM 673 O O . LEU A 1 79 ? 7.231 -3.666 -8.245 1.00 96.50 79 LEU A O 1
ATOM 677 N N . ALA A 1 80 ? 8.300 -2.378 -9.738 1.00 96.75 80 ALA A N 1
ATOM 678 C CA . ALA A 1 80 ? 9.457 -2.102 -8.883 1.00 96.75 80 ALA A CA 1
ATOM 679 C C . ALA A 1 80 ? 9.080 -1.302 -7.621 1.00 96.75 80 ALA A C 1
ATOM 681 O O . ALA A 1 80 ? 9.525 -1.621 -6.511 1.00 96.75 80 ALA A O 1
ATOM 682 N N . ASN A 1 81 ? 8.219 -0.293 -7.777 1.00 97.44 81 ASN A N 1
ATOM 683 C CA . ASN A 1 81 ? 7.680 0.492 -6.670 1.00 97.44 81 ASN A CA 1
ATOM 684 C C . ASN A 1 81 ? 6.847 -0.391 -5.734 1.00 97.44 81 ASN A C 1
ATOM 686 O O . ASN A 1 81 ? 7.021 -0.333 -4.517 1.00 97.44 81 ASN A O 1
ATOM 690 N N . PHE A 1 82 ? 5.989 -1.247 -6.295 1.00 96.94 82 PHE A N 1
ATOM 691 C CA . PHE A 1 82 ? 5.158 -2.175 -5.536 1.00 96.94 82 PHE A CA 1
ATOM 692 C C . PHE A 1 82 ? 5.995 -3.183 -4.752 1.00 96.94 82 PHE A C 1
ATOM 694 O O . PHE A 1 82 ? 5.764 -3.359 -3.560 1.00 96.94 82 PHE A O 1
ATOM 701 N N . GLY A 1 83 ? 6.995 -3.806 -5.383 1.00 96.56 83 GLY A N 1
ATOM 702 C CA . GLY A 1 83 ? 7.891 -4.756 -4.721 1.00 96.56 83 GLY A CA 1
ATOM 703 C C . GLY A 1 83 ? 8.662 -4.116 -3.563 1.00 96.56 83 GLY A C 1
ATOM 704 O O . GLY A 1 83 ? 8.737 -4.682 -2.470 1.00 96.56 83 GLY A O 1
ATOM 705 N N . SER A 1 84 ? 9.164 -2.894 -3.770 1.00 97.44 84 SER A N 1
ATOM 706 C CA . SER A 1 84 ? 9.853 -2.125 -2.726 1.00 97.44 84 SER A CA 1
ATOM 707 C C . SER A 1 84 ? 8.916 -1.767 -1.568 1.00 97.44 84 SER A C 1
ATOM 709 O O . SER A 1 84 ? 9.274 -1.953 -0.402 1.00 97.44 84 SER A O 1
ATOM 711 N N . ALA A 1 85 ? 7.693 -1.327 -1.878 1.00 96.94 85 ALA A N 1
ATOM 712 C CA . ALA A 1 85 ? 6.677 -1.015 -0.879 1.00 96.94 85 ALA A CA 1
ATOM 713 C C . ALA A 1 85 ? 6.266 -2.257 -0.077 1.00 96.94 85 ALA A C 1
ATOM 715 O O . ALA A 1 85 ? 6.226 -2.219 1.151 1.00 96.94 85 ALA A O 1
ATOM 716 N N . LEU A 1 86 ? 6.013 -3.375 -0.759 1.00 96.25 86 LEU A N 1
ATOM 717 C CA . LEU A 1 86 ? 5.631 -4.644 -0.150 1.00 96.25 86 LEU A CA 1
ATOM 718 C C . LEU A 1 86 ? 6.705 -5.146 0.821 1.00 96.25 86 LEU A C 1
ATOM 720 O O . LEU A 1 86 ? 6.385 -5.517 1.949 1.00 96.25 86 LEU A O 1
ATOM 724 N N . SER A 1 87 ? 7.976 -5.090 0.412 1.00 96.56 87 SER A N 1
ATOM 725 C CA . SER A 1 87 ? 9.117 -5.439 1.266 1.00 96.56 87 SER A CA 1
ATOM 726 C C . SER A 1 87 ? 9.126 -4.611 2.557 1.00 96.56 87 SER A C 1
ATOM 728 O O . SER A 1 87 ? 9.169 -5.161 3.659 1.00 96.56 87 SER A O 1
ATOM 730 N N . GLN A 1 88 ? 8.975 -3.288 2.451 1.00 95.56 88 GLN A N 1
ATOM 731 C CA . GLN A 1 88 ? 8.961 -2.390 3.611 1.00 95.56 88 GLN A CA 1
ATOM 732 C C . GLN A 1 88 ? 7.735 -2.591 4.515 1.00 95.56 88 GLN A C 1
ATOM 734 O O . GLN A 1 88 ? 7.842 -2.550 5.744 1.00 95.56 88 GLN A O 1
ATOM 739 N N . LEU A 1 89 ? 6.560 -2.849 3.941 1.00 95.50 89 LEU A N 1
ATOM 740 C CA . LEU A 1 89 ? 5.332 -3.104 4.700 1.00 95.50 89 LEU A CA 1
ATOM 741 C C . LEU A 1 89 ? 5.376 -4.438 5.462 1.00 95.50 89 LEU A C 1
ATOM 743 O O . LEU A 1 89 ? 4.850 -4.518 6.574 1.00 95.50 89 LEU A O 1
ATOM 747 N N . LEU A 1 90 ? 6.039 -5.456 4.906 1.00 95.00 90 LEU A N 1
ATOM 748 C CA . LEU A 1 90 ? 6.285 -6.732 5.584 1.00 95.00 90 LEU A CA 1
ATOM 749 C C . LEU A 1 90 ? 7.328 -6.592 6.701 1.00 95.00 90 LEU A C 1
ATOM 751 O O . LEU A 1 90 ? 7.094 -7.057 7.817 1.00 95.00 90 LEU A O 1
ATOM 755 N N . LEU A 1 91 ? 8.446 -5.904 6.441 1.00 94.12 91 LEU A N 1
ATOM 756 C CA . LEU A 1 91 ? 9.495 -5.661 7.443 1.00 94.12 91 LEU A CA 1
ATOM 757 C C . LEU A 1 91 ? 8.976 -4.855 8.642 1.00 94.12 91 LEU A C 1
ATOM 759 O O . LEU A 1 91 ? 9.298 -5.158 9.789 1.00 94.12 91 LEU A O 1
ATOM 763 N N . SER A 1 92 ? 8.123 -3.863 8.384 1.00 91.94 92 SER A N 1
ATOM 764 C CA . SER A 1 92 ? 7.476 -3.047 9.420 1.00 91.94 92 SER A CA 1
ATOM 765 C C . SER A 1 92 ? 6.294 -3.729 10.116 1.00 91.94 92 SER A C 1
ATOM 767 O O . SER A 1 92 ? 5.712 -3.141 11.025 1.00 91.94 92 SER A O 1
ATOM 769 N N . LYS A 1 93 ? 5.920 -4.951 9.708 1.00 89.69 93 LYS A N 1
ATOM 770 C CA . LYS A 1 93 ? 4.762 -5.707 10.222 1.00 89.69 93 LYS A CA 1
ATOM 771 C C . LYS A 1 93 ? 3.409 -5.004 10.039 1.00 89.69 93 LYS A C 1
ATOM 773 O O . LYS A 1 93 ? 2.433 -5.384 10.681 1.00 89.69 93 LYS A O 1
ATOM 778 N N . SER A 1 94 ? 3.335 -4.007 9.154 1.00 90.56 94 SER A N 1
ATOM 779 C CA . SER A 1 94 ? 2.059 -3.388 8.758 1.00 90.56 94 SER A CA 1
ATOM 780 C C . SER A 1 94 ? 1.236 -4.323 7.873 1.00 90.56 94 SER A C 1
ATOM 782 O O . SER A 1 94 ? 0.008 -4.311 7.917 1.00 90.56 94 SER A O 1
ATOM 784 N N . LEU A 1 95 ? 1.927 -5.179 7.118 1.00 90.88 95 LEU A N 1
ATOM 785 C CA . LEU A 1 95 ? 1.377 -6.376 6.499 1.00 90.88 95 LEU A CA 1
ATOM 786 C C . LEU A 1 95 ? 2.024 -7.613 7.122 1.00 90.88 95 LEU A C 1
ATOM 788 O O . LEU A 1 95 ? 3.191 -7.602 7.509 1.00 90.88 95 LEU A O 1
ATOM 792 N N . THR A 1 96 ? 1.261 -8.699 7.201 1.00 88.62 96 THR A N 1
ATOM 793 C CA . THR A 1 96 ? 1.761 -10.001 7.661 1.00 88.62 96 THR A CA 1
ATOM 794 C C . THR A 1 96 ? 1.858 -10.963 6.485 1.00 88.62 96 THR A C 1
ATOM 796 O O . THR A 1 96 ? 1.194 -10.771 5.471 1.00 88.62 96 THR A O 1
ATOM 799 N N . LEU A 1 97 ? 2.626 -12.045 6.632 1.00 87.12 97 LEU A N 1
ATOM 800 C CA . LEU A 1 97 ? 2.797 -13.065 5.585 1.00 87.12 97 LEU A CA 1
ATOM 801 C C . LEU A 1 97 ? 1.488 -13.753 5.157 1.00 87.12 97 LEU A C 1
ATOM 803 O O . LEU A 1 97 ? 1.458 -14.432 4.137 1.00 87.12 97 LEU A O 1
ATOM 807 N N . ASN A 1 98 ? 0.393 -13.548 5.893 1.00 85.38 98 ASN A N 1
ATOM 808 C CA . ASN A 1 98 ? -0.930 -14.052 5.538 1.00 85.38 98 ASN A CA 1
ATOM 809 C C . ASN A 1 98 ? -1.467 -13.477 4.212 1.00 85.38 98 ASN A C 1
ATOM 811 O O . ASN A 1 98 ? -2.440 -14.004 3.687 1.00 85.38 98 ASN A O 1
ATOM 815 N N . ILE A 1 99 ? -0.838 -12.432 3.660 1.00 87.19 99 ILE A N 1
ATOM 816 C CA . ILE A 1 99 ? -1.158 -11.912 2.323 1.00 87.19 99 ILE A CA 1
ATOM 817 C C . ILE A 1 99 ? -0.838 -12.895 1.186 1.00 87.19 99 ILE A C 1
ATOM 819 O O . ILE A 1 99 ? -1.355 -12.711 0.091 1.00 87.19 99 ILE A O 1
ATOM 823 N N . PHE A 1 100 ? 0.007 -13.903 1.428 1.00 84.62 100 PHE A N 1
ATOM 824 C CA . PHE A 1 100 ? 0.410 -14.907 0.434 1.00 84.62 100 PHE A CA 1
ATOM 825 C C . PHE A 1 100 ? -0.346 -16.236 0.559 1.00 84.62 100 PHE A C 1
ATOM 827 O O . PHE A 1 100 ? 0.039 -17.207 -0.090 1.00 84.62 100 PHE A O 1
ATOM 834 N N . LYS A 1 101 ? -1.352 -16.312 1.437 1.00 67.38 101 LYS A N 1
ATOM 835 C CA . LYS A 1 101 ? -2.203 -17.501 1.535 1.00 67.38 101 LYS A CA 1
ATOM 836 C C . LYS A 1 101 ? -3.138 -17.644 0.346 1.00 67.38 101 LYS A C 1
ATOM 838 O O . LYS A 1 101 ? -3.591 -16.598 -0.165 1.00 67.38 101 LYS A O 1
#

Radius of gyration: 13.11 Å; chains: 1; bounding box: 27×35×30 Å

=== Feature glossary ===
The record interleaves many kinds of information about one protein. Here is each kind framed as the question it answers.

Q: What are the backbone torsion angles?
A: φ (phi) and ψ (psi) are the two rotatable backbone dihedrals per residue: φ is the C(i-1)–N–Cα–C torsion, ψ is the N–Cα–C–N(i+1) torsion, both in degrees on (−180°, 180°]. α-helical residues cluster near (−60°, −45°); β-strand residues near (−120°, +130°). A Ramachandran plot is simply a scatter of (φ, ψ) for every residue.

Q: What is the amino-acid chain?
A: This is the polypeptide sequence — one letter per residue, N-terminus first. Length ranges from a few dozen residues for small domains to over a thousand for large multi-domain proteins.

Q: How mobile is each atom in the crystal?
A: For experimental (PDB) structures, the B-factor (temperature factor) quantifies the positional spread of each atom in the crystal — a combination of thermal vibration and static disorder — in units of Å². High B-factors mark flexible loops or poorly resolved regions; low B-factors mark the rigid, well-ordered core.

Q: Are the domains correctly placed relative to each other?
A: Predicted Aligned Error (PAE) is an AlphaFold confidence matrix: entry (i, j) is the expected error in the position of residue j, in ångströms, when the prediction is superimposed on the true structure at residue i. Low PAE within a block of residues means that block is internally rigid and well-predicted; high PAE between two blocks means their relative placement is uncertain even if each block individually is confident.

Q: How confident is the AlphaFold model at each residue?
A: pLDDT is the predicted lDDT-Cα score: AlphaFold's confidence that the local environment of each residue (all inter-atomic distances within 15 Å) is correctly placed. It is a per-residue number between 0 and 100, with higher meaning more reliable.

Q: What family and function is it annotated with?
A: Functional annotations link the protein to curated databases. InterPro entries identify conserved domains and families by matching the sequence against member-database signatures (Pfam, PROSITE, CDD, …). Gene Ontology (GO) terms describe molecular function, biological process, and cellular component in a controlled vocabulary. CATH places the structure in a hierarchical fold classification (Class/Architecture/Topology/Homologous-superfamily). The organism is the source species.

Q: How big and how compact is the whole molecule?
A: Three whole-structure scalars: the radius of gyration (RMS distance of Cα from centroid, in Å), the count of Cα–Cα contacts (pairs closer than 8 Å and separated by more than four residues in sequence — i.e. tertiary, not local, contacts), and the bounding-box dimensions. Together they distinguish compact globular folds from extended fibres or disordered chains.

Q: What known structures does this most resemble?
A: The Foldseek neighbor list gives the closest experimentally determined structures in the PDB, ranked by structural alignment. TM-score near 1 means near-identical fold; near 0.3 means only rough topology match. This is how one finds what a novel AlphaFold prediction most resembles in the solved-structure universe.

Q: Which residues are buried vs exposed?
A: SASA measures how much of the protein is reachable by solvent. It is computed by rolling a water-sized probe over the atomic surface and summing the exposed area (Å²). Per-residue SASA distinguishes core (buried, low SASA) from surface (exposed, high SASA) residues; total SASA is a whole-molecule size measure.

Q: Which residues are in helices, strands, or loops?
A: Eight-state secondary structure (DSSP): H is the canonical α-helix, G the tighter 3₁₀-helix, I the wider π-helix; E/B are β-structure, T and S are turns and bends, and '-' is everything else. DSSP derives these from the pattern of main-chain N–H···O=C hydrogen bonds, not from the sequence.

Q: Where is each backbone atom in 3D?
A: Structure coordinates are given as an mmCIF _atom_site loop: one row per atom with element, residue name, chain id, sequence number, and x/y/z position in Å. Only the four main-chain atoms per residue are included here; side chains are omitted to keep the record compact.

Q: What if only a Cα trace is available?
A: Three-state secondary structure (P-SEA) collapses the eight DSSP classes into helix (a), strand (b), and coil (c). P-SEA assigns these from Cα geometry alone — distances and angles — without requiring backbone oxygens, so it works on any Cα trace.

Q: What do the rendered images show?
A: The six renders are orthographic views along the three Cartesian axes in both directions. Representation (cartoon, sticks, or surface) and color scheme (sequence-rainbow or by-chain) vary across proteins so the training set covers all the common visualization conventions.

Q: What does the local fold look like, residue by residue?
A: Foldseek's 3Di representation compresses backbone geometry into a per-residue letter drawn from a learned twenty-state alphabet. It captures the tertiary interaction pattern around each residue — which residues are packed against it in space, regardless of where they are in sequence.

Q: What do the diagnostic plots show?
A: The contact map is a binary N×N matrix image: pixel (i, j) is dark where Cα_i and Cα_j are within 8 Å and |i−j|>4. Because the |i−j|>4 filter removes local helical contacts, off-diagonal stripes parallel to the main diagonal indicate parallel β-sheets; stripes perpendicular to it indicate antiparallel β-sheets. The Ramachandran plot scatters every residue's (φ, ψ) pair against the sterically allowed regions. The PAE heatmap renders the predicted-aligned-error matrix.